Protein AF-A0A7V6BZU9-F1 (afdb_monomer)

Sequence (107 aa):
IVFNPSATVAGLSEYLWKLEQPAHAVANGYYVGAINRVGHEQPWDIGEFYGQSYFVDPRGQFVAMGSRDKDELIVADLNMDTIKEVRDLWQFYRDRRPDMYDELIEF

Solvent-accessible surface area (backbone atoms only — not comparable to full-atom values): 6173 Å² total; per-residue (Å²): 117,48,77,45,83,50,83,57,38,60,63,74,56,56,59,46,55,74,45,54,53,30,51,54,9,42,76,64,29,26,37,28,39,41,38,35,42,52,38,71,52,84,92,72,60,86,46,45,18,44,21,52,24,32,35,25,34,29,85,38,45,77,76,41,71,45,46,45,69,49,93,71,89,81,79,77,90,78,68,70,64,53,32,54,56,44,39,70,73,52,49,55,82,76,71,54,59,72,90,76,44,59,77,79,74,64,130

pLDDT: mean 96.23, std 3.65, range [69.56, 98.75]

Secondary structure (DSSP, 8-state):
-EEEEE--BSSHHHHHHHHHHHHHHHHHTS-EEEEE-EE--TTT----EE---EEE-TTS-EEEE--SSS---------THHHHHHHHHS-HHHH--GGG-GGGT--

Foldseek 3Di:
DAEAEDEDADDPVVVVVLPVQLVVLQLQLAKYFYFYDAQADPDVRPHGTQTFTFIAGSNSDTQWTDGGHDDDDDDGDHDPVSSVVSCVVPVSVVVDDVVVCPVVPDD

Structure (mmCIF, N/CA/C/O backbone):
data_AF-A0A7V6BZU9-F1
#
_entry.id   AF-A0A7V6BZU9-F1
#
loop_
_atom_site.group_PDB
_atom_site.id
_atom_site.type_symbol
_atom_site.label_atom_id
_atom_site.label_alt_id
_atom_site.label_comp_id
_atom_site.label_asym_id
_atom_site.label_entity_id
_atom_site.label_seq_id
_atom_site.pdbx_PDB_ins_code
_atom_site.Cartn_x
_atom_site.Cartn_y
_atom_site.Cartn_z
_atom_site.occupancy
_atom_site.B_iso_or_equiv
_atom_site.auth_seq_id
_atom_site.auth_comp_id
_atom_site.auth_asym_id
_atom_site.auth_atom_id
_atom_site.pdbx_PDB_model_num
ATOM 1 N N . ILE A 1 1 ? 0.023 -10.008 -4.959 1.00 96.44 1 ILE A N 1
ATOM 2 C CA . ILE A 1 1 ? -0.563 -9.095 -3.951 1.00 96.44 1 ILE A CA 1
ATOM 3 C C . ILE A 1 1 ? 0.303 -9.205 -2.707 1.00 96.44 1 ILE A C 1
ATOM 5 O O . ILE A 1 1 ? 0.701 -10.323 -2.392 1.00 96.44 1 ILE A O 1
ATOM 9 N N . VAL A 1 2 ? 0.626 -8.093 -2.053 1.00 98.38 2 VAL A N 1
ATOM 10 C CA . VAL A 1 2 ? 1.349 -8.069 -0.774 1.00 98.38 2 VAL A CA 1
ATOM 11 C C . VAL A 1 2 ? 0.431 -7.489 0.294 1.00 98.38 2 VAL A C 1
ATOM 13 O O . VAL A 1 2 ? -0.186 -6.454 0.068 1.00 98.38 2 VAL A O 1
ATOM 16 N N . PHE A 1 3 ? 0.325 -8.154 1.440 1.00 98.38 3 PHE A N 1
ATOM 17 C CA . PHE A 1 3 ? -0.449 -7.661 2.577 1.00 98.38 3 PHE A CA 1
ATOM 18 C C . PHE A 1 3 ? 0.487 -7.075 3.633 1.00 98.38 3 PHE A C 1
ATOM 20 O O . PHE A 1 3 ? 1.507 -7.682 3.955 1.00 98.38 3 PHE A O 1
ATOM 27 N N . ASN A 1 4 ? 0.127 -5.913 4.172 1.00 98.31 4 ASN A N 1
ATOM 28 C CA . ASN A 1 4 ? 0.865 -5.210 5.215 1.00 98.31 4 ASN A CA 1
ATOM 29 C C . ASN A 1 4 ? -0.050 -4.990 6.436 1.00 98.31 4 ASN A C 1
ATOM 31 O O . ASN A 1 4 ? -0.741 -3.973 6.504 1.00 98.31 4 ASN A O 1
ATOM 35 N N . PRO A 1 5 ? -0.126 -5.958 7.368 1.00 98.00 5 PRO A N 1
ATOM 36 C CA . PRO A 1 5 ? -0.822 -5.773 8.635 1.00 98.00 5 PRO A CA 1
ATOM 37 C C . PRO A 1 5 ? 0.028 -4.946 9.604 1.00 98.00 5 PRO A C 1
ATOM 39 O O . PRO A 1 5 ? 1.173 -5.292 9.887 1.00 98.00 5 PRO A O 1
ATOM 42 N N . SER A 1 6 ? -0.560 -3.876 10.128 1.00 97.12 6 SER A N 1
ATOM 43 C CA . SER A 1 6 ? 0.110 -2.856 10.929 1.00 97.12 6 SER A CA 1
ATOM 44 C C . SER A 1 6 ? -0.739 -2.410 12.124 1.00 97.12 6 SER A C 1
ATOM 46 O O . SER A 1 6 ? -1.959 -2.580 12.162 1.00 97.12 6 SER A O 1
ATOM 48 N N . ALA A 1 7 ? -0.069 -1.835 13.120 1.00 95.69 7 ALA A N 1
ATOM 49 C CA . ALA A 1 7 ? -0.686 -1.187 14.271 1.00 95.69 7 ALA A CA 1
ATOM 50 C C . ALA A 1 7 ? 0.105 0.087 14.584 1.00 95.69 7 ALA A C 1
ATOM 52 O O . ALA A 1 7 ? 1.071 0.071 15.344 1.00 95.69 7 ALA A O 1
ATOM 53 N N . THR A 1 8 ? -0.282 1.188 13.948 1.00 95.62 8 THR A N 1
ATOM 54 C CA . THR A 1 8 ? 0.397 2.485 14.071 1.00 95.62 8 THR A CA 1
ATOM 55 C C . THR A 1 8 ? -0.595 3.579 14.437 1.00 95.62 8 THR A C 1
ATOM 57 O O . THR A 1 8 ? -1.734 3.574 13.961 1.00 95.62 8 THR A O 1
ATOM 60 N N . VAL A 1 9 ? -0.151 4.511 15.275 1.00 95.88 9 VAL A N 1
ATOM 61 C CA . VAL A 1 9 ? -0.967 5.604 15.813 1.00 95.88 9 VAL A CA 1
ATOM 62 C C . VAL A 1 9 ? -0.777 6.904 15.032 1.00 95.88 9 VAL A C 1
ATOM 64 O O . VAL A 1 9 ? 0.190 7.065 14.284 1.00 95.88 9 VAL A O 1
ATOM 67 N N . ALA A 1 10 ? -1.729 7.823 15.185 1.00 92.50 10 ALA A N 1
ATOM 68 C CA . ALA A 1 10 ? -1.771 9.101 14.487 1.00 92.50 10 ALA A CA 1
ATOM 69 C C . ALA A 1 10 ? -0.529 9.975 14.750 1.00 92.50 10 ALA A C 1
ATOM 71 O O . ALA A 1 10 ? 0.165 9.843 15.758 1.00 92.50 10 ALA A O 1
ATOM 72 N N . GLY A 1 11 ? -0.249 10.894 13.825 1.00 92.81 11 GLY A N 1
ATOM 73 C CA . GLY A 1 11 ? 0.946 11.742 13.826 1.00 92.81 11 GLY A CA 1
ATOM 74 C C . GLY A 1 11 ? 1.658 11.677 12.476 1.00 92.81 11 GLY A C 1
ATOM 75 O O . GLY A 1 11 ? 1.008 11.573 11.437 1.00 92.81 11 GLY A O 1
ATOM 76 N N . LEU A 1 12 ? 2.996 11.692 12.474 1.00 90.94 12 LEU A N 1
ATOM 77 C CA . LEU A 1 12 ? 3.788 11.557 11.239 1.00 90.94 12 LEU A CA 1
ATOM 78 C C . LEU A 1 12 ? 3.479 10.247 10.493 1.00 90.94 12 LEU A C 1
ATOM 80 O O . LEU A 1 12 ? 3.453 10.226 9.262 1.00 90.94 12 LEU A O 1
ATOM 84 N N . SER A 1 13 ? 3.200 9.173 11.236 1.00 93.88 13 SER A N 1
ATOM 85 C CA . SER A 1 13 ? 2.914 7.860 10.657 1.00 93.88 13 SER A CA 1
ATOM 86 C C . SER A 1 13 ? 1.678 7.861 9.759 1.00 93.88 13 SER A C 1
ATOM 88 O O . SER A 1 13 ? 1.685 7.152 8.762 1.00 93.88 13 SER A O 1
ATOM 90 N N . GLU A 1 14 ? 0.643 8.652 10.060 1.00 95.38 14 GLU A N 1
ATOM 91 C CA . GLU A 1 14 ? -0.594 8.679 9.261 1.00 95.38 14 GLU A CA 1
ATOM 92 C C . GLU A 1 14 ? -0.358 9.280 7.862 1.00 95.38 14 GLU A C 1
ATOM 94 O O . GLU A 1 14 ? -0.952 8.846 6.874 1.00 95.38 14 GLU A O 1
ATOM 99 N N . TYR A 1 15 ? 0.559 10.247 7.747 1.00 95.94 15 TYR A N 1
ATOM 100 C CA . TYR A 1 15 ? 0.997 10.760 6.448 1.00 95.94 15 TYR A CA 1
ATOM 101 C C . TYR A 1 15 ? 1.821 9.715 5.685 1.00 95.94 15 TYR A C 1
ATOM 103 O O . TYR A 1 15 ? 1.518 9.421 4.527 1.00 95.94 15 TYR A O 1
ATOM 111 N N . LEU A 1 16 ? 2.836 9.135 6.340 1.00 97.44 16 LEU A N 1
ATOM 112 C CA . LEU A 1 16 ? 3.722 8.140 5.725 1.00 97.44 16 LEU A CA 1
ATOM 113 C C . LEU A 1 16 ? 2.954 6.904 5.256 1.00 97.44 16 LEU A C 1
ATOM 115 O O . LEU A 1 16 ? 3.253 6.366 4.192 1.00 97.44 16 LEU A O 1
ATOM 119 N N . TRP A 1 17 ? 1.896 6.528 5.975 1.00 97.56 17 TRP A N 1
ATOM 120 C CA . TRP A 1 17 ? 1.002 5.440 5.603 1.00 97.56 17 TRP A CA 1
ATOM 121 C C . TRP A 1 17 ? 0.487 5.572 4.179 1.00 97.56 17 TRP A C 1
ATOM 123 O O . TRP A 1 17 ? 0.502 4.601 3.438 1.00 97.56 17 TRP A O 1
ATOM 133 N N . LYS A 1 18 ? 0.084 6.772 3.751 1.00 96.69 18 LYS A N 1
ATOM 134 C CA . LYS A 1 18 ? -0.444 7.021 2.399 1.00 96.69 18 LYS A CA 1
ATOM 135 C C . LYS A 1 18 ? 0.647 7.238 1.349 1.00 96.69 18 LYS A C 1
ATOM 137 O O . LYS A 1 18 ? 0.319 7.463 0.189 1.00 96.69 18 LYS A O 1
ATOM 142 N N . LEU A 1 19 ? 1.918 7.187 1.739 1.00 97.94 19 LEU A N 1
ATOM 143 C CA . LEU A 1 19 ? 3.066 7.401 0.862 1.00 97.94 19 LEU A CA 1
ATOM 144 C C . LEU A 1 19 ? 3.826 6.099 0.609 1.00 97.94 19 LEU A C 1
ATOM 146 O O . LEU A 1 19 ? 4.054 5.735 -0.544 1.00 97.94 19 LEU A O 1
ATOM 150 N N . GLU A 1 20 ? 4.188 5.381 1.671 1.00 98.00 20 GLU A N 1
ATOM 151 C CA . GLU A 1 20 ? 5.073 4.217 1.590 1.00 98.00 20 GLU A CA 1
ATOM 152 C C . GLU A 1 20 ? 4.417 3.058 0.839 1.00 98.00 20 GLU A C 1
ATOM 154 O O . GLU A 1 20 ? 5.010 2.510 -0.089 1.00 98.00 20 GLU A O 1
ATOM 159 N N . GLN A 1 21 ? 3.171 2.707 1.166 1.00 97.94 21 GLN A N 1
ATOM 160 C CA . GLN A 1 21 ? 2.520 1.547 0.547 1.00 97.94 21 GLN A CA 1
ATOM 161 C C . GLN A 1 21 ? 2.240 1.760 -0.950 1.00 97.94 21 GLN A C 1
ATOM 163 O O . GLN A 1 21 ? 2.552 0.857 -1.733 1.00 97.94 21 GLN A O 1
ATOM 168 N N . PRO A 1 22 ? 1.740 2.932 -1.404 1.00 98.50 22 PRO A N 1
ATOM 169 C CA . PRO A 1 22 ? 1.651 3.207 -2.836 1.00 98.50 22 PRO A CA 1
ATOM 170 C C . PRO A 1 22 ? 3.006 3.225 -3.537 1.00 98.50 22 PRO A C 1
ATOM 172 O O . PRO A 1 22 ? 3.126 2.676 -4.631 1.00 98.50 22 PRO A O 1
ATOM 175 N N . ALA A 1 23 ? 4.043 3.785 -2.907 1.00 98.44 23 ALA A N 1
ATOM 176 C CA . ALA A 1 23 ? 5.390 3.756 -3.469 1.00 98.44 23 ALA A CA 1
ATOM 177 C C . ALA A 1 23 ? 5.895 2.312 -3.641 1.00 98.44 23 ALA A C 1
ATOM 179 O O . ALA A 1 23 ? 6.432 1.970 -4.696 1.00 98.44 23 ALA A O 1
ATOM 180 N N . HIS A 1 24 ? 5.660 1.436 -2.659 1.00 98.12 24 HIS A N 1
ATOM 181 C CA . HIS A 1 24 ? 5.984 0.013 -2.757 1.00 98.12 24 HIS A CA 1
ATOM 182 C C . HIS A 1 24 ? 5.195 -0.698 -3.862 1.00 98.12 24 HIS A C 1
ATOM 184 O O . HIS A 1 24 ? 5.782 -1.508 -4.589 1.00 98.12 24 HIS A O 1
ATOM 190 N N . ALA A 1 25 ? 3.906 -0.383 -4.020 1.00 98.50 25 ALA A N 1
ATOM 191 C CA . ALA A 1 25 ? 3.062 -0.923 -5.084 1.00 98.50 25 ALA A CA 1
ATOM 192 C C . ALA A 1 25 ? 3.610 -0.571 -6.476 1.00 98.50 25 ALA A C 1
ATOM 194 O O . ALA A 1 25 ? 3.788 -1.463 -7.309 1.00 98.50 25 ALA A O 1
ATOM 195 N N . VAL A 1 26 ? 3.976 0.700 -6.688 1.00 98.38 26 VAL A N 1
ATOM 196 C CA . VAL A 1 26 ? 4.561 1.200 -7.943 1.00 98.38 26 VAL A CA 1
ATOM 197 C C . VAL A 1 26 ? 5.941 0.594 -8.201 1.00 98.38 26 VAL A C 1
ATOM 199 O O . VAL A 1 26 ? 6.188 0.051 -9.277 1.00 98.38 26 VAL A O 1
ATOM 202 N N . ALA A 1 27 ? 6.841 0.618 -7.213 1.00 98.00 27 ALA A N 1
ATOM 203 C CA . ALA A 1 27 ? 8.223 0.147 -7.366 1.00 98.00 27 ALA A CA 1
ATOM 204 C C . ALA A 1 27 ? 8.332 -1.354 -7.706 1.00 98.00 27 ALA A C 1
ATOM 206 O O . ALA A 1 27 ? 9.352 -1.820 -8.225 1.00 98.00 27 ALA A O 1
ATOM 207 N N . ASN A 1 28 ? 7.288 -2.127 -7.404 1.00 98.00 28 ASN A N 1
ATOM 208 C CA . ASN A 1 28 ? 7.250 -3.573 -7.611 1.00 98.00 28 ASN A CA 1
ATOM 209 C C . ASN A 1 28 ? 6.111 -4.031 -8.539 1.00 98.00 28 ASN A C 1
ATOM 211 O O . ASN A 1 28 ? 5.917 -5.239 -8.732 1.00 98.00 28 ASN A O 1
ATOM 215 N N . GLY A 1 29 ? 5.350 -3.094 -9.112 1.00 98.00 29 GLY A N 1
ATOM 216 C CA . GLY A 1 29 ? 4.216 -3.370 -9.990 1.00 98.00 29 GLY A CA 1
ATOM 217 C C . GLY A 1 29 ? 3.299 -4.462 -9.438 1.00 98.00 29 GLY A C 1
ATOM 218 O O . GLY A 1 29 ? 3.073 -5.463 -10.116 1.00 98.00 29 GLY A O 1
ATOM 219 N N . TYR A 1 30 ? 2.850 -4.341 -8.188 1.00 98.38 30 TYR A N 1
ATOM 220 C CA . TYR A 1 30 ? 1.908 -5.274 -7.559 1.00 98.38 30 TYR A CA 1
ATOM 221 C C . TYR A 1 30 ? 0.816 -4.525 -6.794 1.00 98.38 30 TYR A C 1
ATOM 223 O O . TYR A 1 30 ? 0.954 -3.346 -6.499 1.00 98.38 30 TYR A O 1
ATOM 231 N N . TYR A 1 31 ? -0.253 -5.228 -6.423 1.00 98.75 31 TYR A N 1
ATOM 232 C CA . TYR A 1 31 ? -1.219 -4.712 -5.451 1.00 98.75 31 TYR A CA 1
ATOM 233 C C . TYR A 1 31 ? -0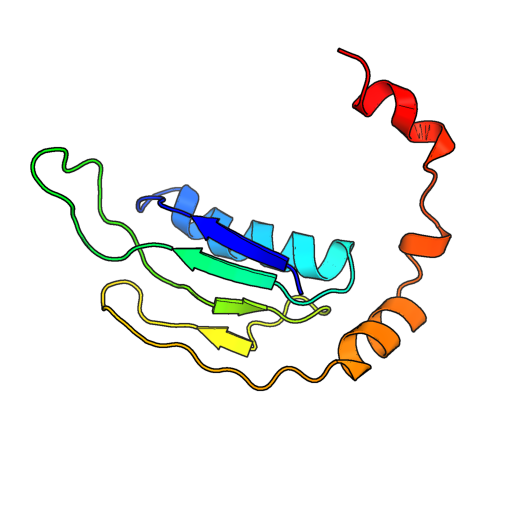.673 -4.787 -4.022 1.00 98.75 31 TYR A C 1
ATOM 235 O O . TYR A 1 31 ? -0.062 -5.803 -3.662 1.00 98.75 31 TYR A O 1
ATOM 243 N N . VAL A 1 32 ? -0.990 -3.779 -3.207 1.00 98.75 32 VAL A N 1
ATOM 244 C CA . VAL A 1 32 ? -0.781 -3.778 -1.751 1.00 98.75 32 VAL A CA 1
ATOM 245 C C . VAL A 1 32 ? -2.122 -3.724 -1.031 1.00 98.75 32 VAL A C 1
ATOM 247 O O . VAL A 1 32 ? -2.960 -2.896 -1.367 1.00 98.75 32 VAL A O 1
ATOM 250 N N . GLY A 1 33 ? -2.320 -4.593 -0.042 1.00 98.50 33 GLY A N 1
ATOM 251 C CA . GLY A 1 33 ? -3.394 -4.494 0.945 1.00 98.50 33 GLY A CA 1
ATOM 252 C C . GLY 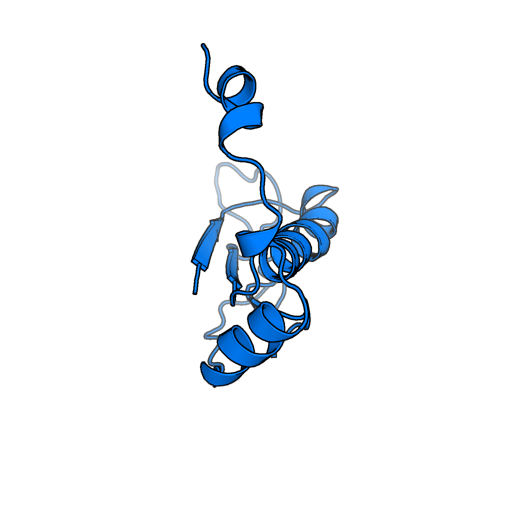A 1 33 ? -2.816 -4.042 2.280 1.00 98.50 33 GLY A C 1
ATOM 253 O O . GLY A 1 33 ? -2.223 -4.853 2.991 1.00 98.50 33 GLY A O 1
ATOM 254 N N . ALA A 1 34 ? -2.950 -2.761 2.603 1.00 98.50 34 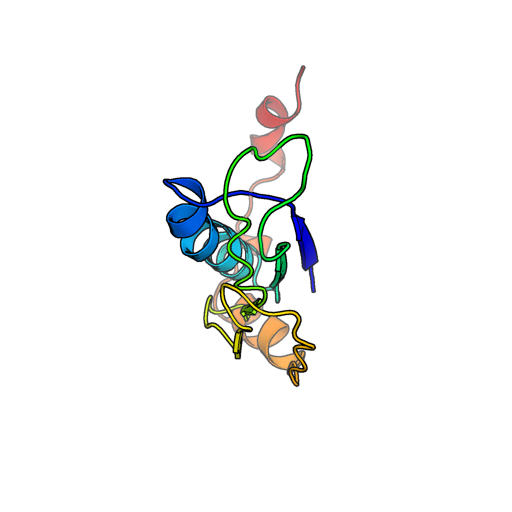ALA A N 1
ATOM 255 C CA . ALA A 1 34 ? -2.452 -2.183 3.843 1.00 98.50 34 ALA A CA 1
ATOM 256 C C . ALA A 1 34 ? -3.566 -2.206 4.892 1.00 98.50 34 ALA A C 1
ATOM 258 O O . ALA A 1 34 ? -4.685 -1.774 4.618 1.00 98.50 34 ALA A O 1
ATOM 259 N N . ILE A 1 35 ? -3.281 -2.742 6.076 1.00 98.50 35 ILE A N 1
ATOM 260 C CA . ILE A 1 35 ? -4.270 -2.941 7.135 1.00 98.50 35 ILE A CA 1
ATOM 261 C C . ILE A 1 35 ? -3.741 -2.276 8.393 1.00 98.50 35 ILE A C 1
ATOM 263 O O . ILE A 1 35 ? -2.650 -2.609 8.844 1.00 98.50 35 ILE A O 1
ATOM 267 N N . ASN A 1 36 ? -4.513 -1.367 8.972 1.00 98.12 36 ASN A N 1
ATOM 268 C CA . ASN A 1 36 ? -4.183 -0.753 10.248 1.00 98.12 36 ASN A CA 1
ATOM 269 C C . ASN A 1 36 ? -5.406 -0.737 11.168 1.00 98.12 36 ASN A C 1
ATOM 271 O O . ASN A 1 36 ? -6.556 -0.674 10.725 1.00 98.12 36 ASN A O 1
ATOM 275 N N . ARG A 1 37 ? -5.124 -0.852 12.463 1.00 97.19 37 ARG A N 1
ATOM 276 C CA . ARG A 1 37 ? -6.110 -0.862 13.547 1.00 97.19 37 ARG A CA 1
ATOM 277 C C . ARG A 1 37 ? -6.843 0.483 13.642 1.00 97.1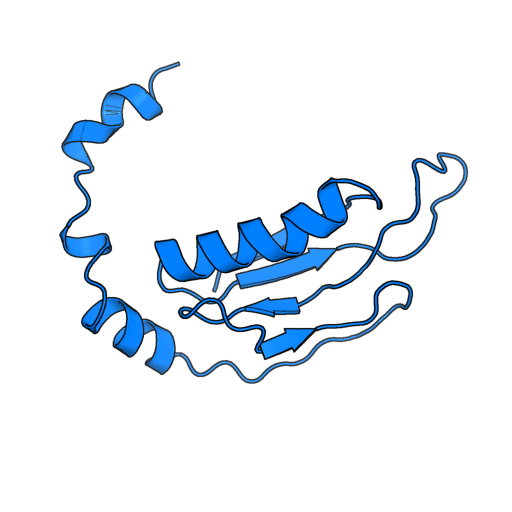9 37 ARG A C 1
ATOM 279 O O . ARG A 1 37 ? -6.322 1.493 13.183 1.00 97.19 37 ARG A O 1
ATOM 286 N N . VAL A 1 38 ? -8.017 0.502 14.274 1.00 97.19 38 VAL A N 1
ATOM 287 C CA . VAL A 1 38 ? -8.777 1.721 14.605 1.00 97.19 38 VAL A CA 1
ATOM 288 C C . VAL A 1 38 ? -8.884 1.941 16.116 1.00 97.19 38 VAL A C 1
ATOM 290 O O . VAL A 1 38 ? -8.871 0.985 16.891 1.00 97.19 38 VAL A O 1
ATOM 293 N N . GLY A 1 39 ? -9.037 3.201 16.526 1.00 95.94 39 GLY A N 1
ATOM 294 C CA . GLY A 1 39 ? -9.433 3.584 17.882 1.00 95.94 39 GLY A CA 1
ATOM 295 C C . GLY A 1 39 ? -8.292 3.618 18.901 1.00 95.94 39 GLY A C 1
ATOM 296 O O . GLY A 1 39 ? -7.126 3.760 18.549 1.00 95.94 39 GLY A O 1
ATOM 297 N N . HIS A 1 40 ? -8.635 3.518 20.184 1.00 95.31 40 HIS A N 1
ATOM 298 C CA . HIS A 1 40 ? -7.694 3.566 21.308 1.00 95.31 40 HIS A CA 1
ATOM 299 C C . HIS A 1 40 ? -7.710 2.251 22.087 1.00 95.31 40 HIS A C 1
ATOM 301 O O . HIS A 1 40 ? -8.765 1.641 22.260 1.00 95.31 40 HIS A O 1
ATOM 307 N N . GLU A 1 41 ? -6.560 1.848 22.630 1.00 92.94 41 GLU A N 1
ATOM 308 C CA . GLU A 1 41 ? -6.449 0.643 23.457 1.00 92.94 41 GLU A CA 1
ATOM 309 C C . GLU A 1 41 ? -6.025 0.966 24.886 1.00 92.94 41 GLU A C 1
ATOM 311 O O . GLU A 1 41 ? -4.917 1.430 25.146 1.00 92.94 41 GLU A O 1
ATOM 316 N N . GLN A 1 42 ? -6.906 0.660 25.836 1.00 92.62 42 GLN A N 1
ATOM 317 C CA . GLN A 1 42 ? -6.621 0.772 27.264 1.00 92.62 42 GLN A CA 1
ATOM 318 C C . GLN A 1 42 ? -5.973 -0.524 27.792 1.00 92.62 42 GLN A C 1
ATOM 320 O O . GLN A 1 42 ? -6.300 -1.608 27.303 1.00 92.62 42 GLN A O 1
ATOM 325 N N . PRO A 1 43 ? -5.075 -0.458 28.795 1.00 91.50 43 PRO A N 1
ATOM 326 C CA . PRO A 1 43 ? -4.663 0.736 29.547 1.00 91.50 43 PRO A CA 1
ATOM 327 C C . PRO A 1 43 ? -3.487 1.512 28.925 1.00 91.50 43 PRO A C 1
ATOM 329 O O . PRO A 1 43 ? -3.033 2.487 29.513 1.00 91.50 43 PRO A O 1
ATOM 332 N N . TRP A 1 44 ? -2.935 1.051 27.800 1.00 81.06 44 TRP A N 1
ATOM 333 C CA . TRP A 1 44 ? -1.655 1.542 27.281 1.00 81.06 44 TRP A CA 1
ATOM 334 C C . TRP A 1 44 ? -1.755 2.881 26.533 1.00 81.06 44 TRP A C 1
ATOM 336 O O . TRP A 1 44 ? -0.744 3.568 26.454 1.00 81.06 44 TRP A O 1
ATOM 346 N N . ASP A 1 45 ? -2.941 3.240 26.022 1.00 87.25 45 ASP A N 1
ATOM 347 C CA . ASP A 1 45 ? -3.336 4.516 25.391 1.00 87.25 45 ASP A CA 1
ATOM 348 C C . ASP A 1 45 ? -2.202 5.273 24.682 1.00 87.25 45 ASP A C 1
ATOM 350 O O . ASP A 1 45 ? -1.943 6.455 24.906 1.00 87.25 45 ASP A O 1
ATOM 354 N N . ILE A 1 46 ? -1.489 4.552 23.818 1.00 92.31 46 ILE A N 1
ATOM 355 C CA . ILE A 1 46 ? -0.288 5.035 23.125 1.00 92.31 46 ILE A CA 1
ATOM 356 C C . ILE A 1 46 ? -0.603 6.005 21.973 1.00 92.31 46 ILE A C 1
ATOM 358 O O . ILE A 1 46 ? 0.298 6.402 21.236 1.00 92.31 46 ILE A O 1
ATOM 362 N N . GLY A 1 47 ? -1.874 6.373 21.806 1.00 93.75 47 GLY A N 1
ATOM 363 C CA . GLY A 1 47 ? -2.393 7.187 20.715 1.00 93.75 47 GLY A CA 1
ATOM 364 C C . GLY A 1 47 ? -3.535 6.504 19.964 1.00 93.75 47 GLY A C 1
ATOM 365 O O . GLY A 1 47 ? -3.812 5.318 20.141 1.00 93.75 47 GLY A O 1
ATOM 366 N N . GLU A 1 48 ? -4.193 7.278 19.105 1.00 96.12 48 GLU A N 1
ATOM 367 C CA . GLU A 1 48 ? -5.290 6.801 18.266 1.00 96.12 48 GLU A CA 1
ATOM 368 C C . GLU A 1 48 ? -4.743 6.019 17.065 1.00 96.12 48 GLU A C 1
ATOM 370 O O . GLU A 1 48 ? -4.025 6.576 16.229 1.00 96.12 48 GLU A O 1
ATOM 375 N N . PHE A 1 49 ? -5.095 4.744 16.940 1.00 97.56 49 PHE A N 1
ATOM 376 C CA . PHE A 1 49 ? -4.914 3.997 15.704 1.00 97.56 49 PHE A CA 1
ATOM 377 C C . PHE A 1 49 ? -5.878 4.538 14.642 1.00 97.56 49 PHE A C 1
ATOM 379 O O . PHE A 1 49 ? -7.088 4.609 14.853 1.00 97.56 49 PHE A O 1
ATOM 386 N N . TYR A 1 50 ? -5.332 4.940 13.498 1.00 97.69 50 TYR A N 1
ATOM 387 C CA . TYR A 1 50 ? -6.044 5.754 12.510 1.00 97.69 50 TYR A CA 1
ATOM 388 C C . TYR A 1 50 ? -6.690 4.950 11.377 1.00 97.69 50 TYR A C 1
ATOM 390 O O . TYR A 1 50 ? -7.037 5.535 10.352 1.00 97.69 50 TYR A O 1
ATOM 398 N N . GLY A 1 51 ? -6.835 3.630 11.508 1.00 97.75 51 GLY A N 1
ATOM 399 C CA . GLY A 1 51 ? -7.514 2.801 10.517 1.00 97.75 51 GLY A CA 1
ATOM 400 C C . GLY A 1 51 ? -6.946 3.031 9.131 1.00 97.75 51 GLY A C 1
ATOM 401 O O . GLY A 1 51 ? -5.758 2.828 8.902 1.00 97.75 51 GLY A O 1
ATOM 402 N N . GLN A 1 52 ? -7.794 3.500 8.210 1.00 97.31 52 GLN A N 1
ATOM 403 C CA . GLN A 1 52 ? -7.400 3.778 6.827 1.00 97.31 52 GLN A CA 1
ATOM 404 C C . GLN A 1 52 ? -6.714 2.556 6.214 1.00 97.31 52 GLN A C 1
ATOM 406 O O . GLN A 1 52 ? -5.702 2.662 5.522 1.00 97.31 52 GLN A O 1
ATOM 411 N N . SER A 1 53 ? -7.263 1.375 6.495 1.00 98.44 53 SER A N 1
ATOM 412 C CA . SER A 1 53 ? -6.925 0.180 5.736 1.00 98.44 53 SER A CA 1
ATOM 413 C C . SER A 1 53 ? -7.340 0.411 4.279 1.00 98.44 5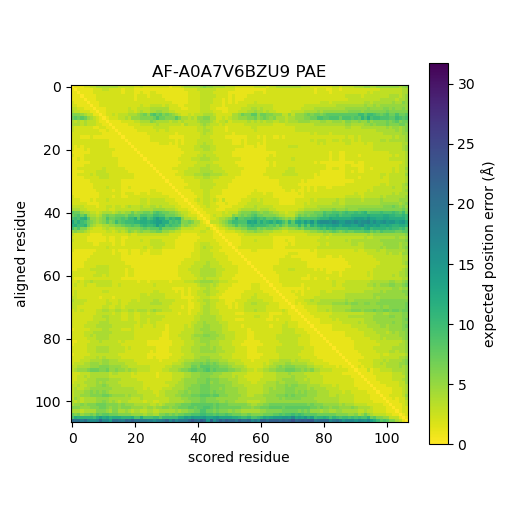3 SER A C 1
ATOM 415 O O . SER A 1 53 ? -8.329 1.103 4.023 1.00 98.44 53 SER A O 1
ATOM 417 N N . TYR A 1 54 ? -6.591 -0.108 3.311 1.00 98.50 54 TYR A N 1
ATOM 418 C CA . TYR A 1 54 ? -6.893 0.089 1.893 1.00 98.50 54 TYR A CA 1
ATOM 419 C C . TYR A 1 54 ? -6.236 -0.956 0.992 1.00 98.50 54 TYR A C 1
ATOM 421 O O . TYR A 1 54 ? -5.273 -1.626 1.368 1.00 98.50 54 TYR A O 1
ATOM 429 N N . PHE A 1 55 ? -6.715 -1.015 -0.249 1.00 98.69 55 PHE A N 1
ATOM 430 C CA . PHE A 1 55 ? -5.992 -1.620 -1.362 1.00 98.69 55 PHE A CA 1
ATOM 431 C C . PHE A 1 55 ? -5.420 -0.541 -2.279 1.00 98.69 55 PHE A C 1
ATOM 433 O O . PHE A 1 55 ? -6.114 0.416 -2.622 1.00 98.69 55 PHE A O 1
ATOM 440 N N . VAL A 1 56 ? -4.175 -0.722 -2.707 1.00 98.62 56 VAL A N 1
ATOM 441 C CA . VAL A 1 56 ? -3.515 0.089 -3.735 1.00 98.62 56 VAL A CA 1
ATOM 442 C C . VAL A 1 56 ? -3.125 -0.799 -4.906 1.00 98.62 56 VAL A C 1
ATOM 444 O O . VAL A 1 56 ? -2.683 -1.934 -4.712 1.00 98.62 56 VAL A O 1
ATOM 447 N N . ASP A 1 57 ? -3.318 -0.295 -6.119 1.00 98.62 57 ASP A N 1
ATOM 448 C CA . ASP A 1 57 ? -2.993 -0.993 -7.356 1.00 98.62 57 ASP A CA 1
ATOM 449 C C . ASP A 1 57 ? -1.512 -0.850 -7.770 1.00 98.62 57 ASP A C 1
ATOM 451 O O . ASP A 1 57 ? -0.775 -0.036 -7.207 1.00 98.62 57 ASP A O 1
ATOM 455 N N . PRO A 1 58 ? -1.047 -1.612 -8.780 1.00 98.62 58 PRO A N 1
ATOM 456 C CA . PRO A 1 58 ? 0.318 -1.506 -9.299 1.00 98.62 58 PRO A CA 1
ATOM 457 C C . PRO A 1 58 ? 0.718 -0.117 -9.829 1.00 98.62 58 PRO A C 1
ATOM 459 O O . PRO A 1 58 ? 1.901 0.121 -10.059 1.00 98.62 58 PRO A O 1
ATOM 462 N N . ARG A 1 59 ? -0.240 0.791 -10.061 1.00 97.69 59 ARG A N 1
ATOM 463 C CA . ARG A 1 59 ? -0.015 2.176 -10.506 1.00 97.69 59 ARG A CA 1
ATOM 464 C C . ARG A 1 59 ? 0.012 3.162 -9.333 1.00 97.69 59 ARG A C 1
ATOM 466 O O . ARG A 1 59 ? 0.176 4.358 -9.558 1.00 97.69 59 ARG A O 1
ATOM 473 N N . GLY A 1 60 ? -0.123 2.680 -8.097 1.00 97.75 60 GLY A N 1
ATOM 474 C CA . GLY A 1 60 ? -0.149 3.506 -6.893 1.00 97.75 60 GLY A CA 1
ATOM 475 C C . GLY A 1 60 ? -1.512 4.141 -6.613 1.00 97.75 60 GLY A C 1
ATOM 476 O O . GLY A 1 60 ? -1.605 5.030 -5.770 1.00 97.75 60 GLY A O 1
ATOM 477 N N . GLN A 1 61 ? -2.572 3.719 -7.305 1.00 97.94 61 GLN A N 1
ATOM 478 C CA . GLN A 1 61 ? -3.916 4.252 -7.110 1.00 97.94 61 GLN A CA 1
ATOM 479 C C . GLN A 1 61 ? -4.628 3.510 -5.977 1.00 97.94 61 GLN A C 1
ATOM 481 O O . GLN A 1 61 ? -4.625 2.281 -5.922 1.00 97.94 61 GLN A O 1
ATOM 486 N N . PHE A 1 62 ? -5.277 4.256 -5.083 1.00 98.12 62 PHE A N 1
ATOM 487 C CA . PHE A 1 62 ? -6.139 3.682 -4.052 1.00 98.12 62 PHE A CA 1
ATOM 488 C C . PHE A 1 62 ? -7.414 3.124 -4.694 1.00 98.12 62 PHE A C 1
ATOM 490 O O . PHE A 1 62 ? -8.162 3.860 -5.334 1.00 98.12 62 PHE A O 1
ATOM 497 N N . VAL A 1 63 ? -7.656 1.827 -4.513 1.00 97.69 63 VAL A N 1
ATOM 498 C CA . VAL A 1 63 ? -8.790 1.097 -5.104 1.00 97.69 63 VAL A CA 1
ATOM 499 C C . VAL A 1 63 ? -9.995 1.103 -4.168 1.00 97.69 63 VAL A C 1
ATOM 501 O O . VAL A 1 63 ? -11.127 1.297 -4.597 1.00 97.69 63 VAL A O 1
ATOM 504 N N . ALA A 1 64 ? -9.746 0.903 -2.877 1.00 97.44 64 ALA A N 1
ATOM 505 C CA . ALA A 1 64 ? -10.743 0.960 -1.818 1.00 97.44 64 ALA A CA 1
ATOM 506 C C . ALA A 1 64 ? -10.048 1.366 -0.520 1.00 97.44 64 ALA A C 1
ATOM 508 O O . ALA A 1 64 ? -8.907 0.962 -0.300 1.00 97.44 64 ALA A O 1
ATOM 509 N N . MET A 1 65 ? -10.719 2.140 0.329 1.00 98.06 65 MET A N 1
ATOM 510 C CA . MET A 1 65 ? -10.185 2.611 1.606 1.00 98.06 65 MET A CA 1
ATOM 511 C C . MET A 1 65 ? -11.298 2.637 2.643 1.00 98.06 65 MET A C 1
ATOM 513 O O . MET A 1 65 ? -12.387 3.129 2.357 1.00 98.06 65 MET A O 1
ATOM 517 N N . GLY A 1 66 ? -11.010 2.101 3.822 1.00 97.81 66 GLY A N 1
ATOM 518 C CA . GLY A 1 66 ? -11.924 2.116 4.954 1.00 97.81 66 GLY A CA 1
ATOM 519 C C . GLY A 1 66 ? -11.789 3.378 5.794 1.00 97.81 66 GLY A C 1
ATOM 520 O O . GLY A 1 66 ? -10.934 4.241 5.571 1.00 97.81 66 GLY A O 1
ATOM 521 N N . SER A 1 67 ? -12.644 3.450 6.799 1.00 97.56 67 SER A N 1
ATOM 522 C CA . SER A 1 67 ? -12.738 4.544 7.752 1.00 97.56 67 SER A CA 1
ATOM 523 C C . SER A 1 67 ? -11.449 4.737 8.555 1.00 97.56 67 SER A C 1
ATOM 525 O O . SER A 1 67 ? -10.644 3.822 8.746 1.00 97.56 67 SER A O 1
ATOM 527 N N . ARG A 1 68 ? -11.267 5.960 9.060 1.00 96.81 68 ARG A N 1
ATOM 528 C CA . ARG A 1 68 ? -10.158 6.297 9.961 1.00 96.81 68 ARG A CA 1
ATOM 529 C C . ARG A 1 68 ? -10.370 5.746 11.376 1.00 96.81 68 ARG A C 1
ATOM 531 O O . ARG A 1 68 ? -9.418 5.440 12.075 1.00 96.81 68 ARG A O 1
ATOM 538 N N . ASP A 1 69 ? -11.620 5.631 11.801 1.00 96.38 69 ASP A N 1
ATOM 539 C CA . ASP A 1 69 ? -11.998 5.522 13.212 1.00 96.38 69 ASP A CA 1
ATOM 540 C C . ASP A 1 69 ? -13.038 4.426 13.494 1.00 96.38 69 ASP A C 1
ATOM 542 O O . ASP A 1 69 ? -13.537 4.323 14.614 1.00 96.38 69 ASP A O 1
ATOM 546 N N . LYS A 1 70 ? -13.389 3.605 12.497 1.00 97.75 70 LYS A N 1
ATOM 547 C CA . LYS A 1 70 ? -14.451 2.593 12.608 1.00 97.75 70 LYS A CA 1
ATOM 548 C C . LYS A 1 70 ? -13.989 1.232 12.129 1.00 97.75 70 LYS A C 1
ATOM 550 O O . LYS A 1 70 ? -13.315 1.132 11.106 1.00 97.75 70 LYS A O 1
ATOM 555 N N . ASP A 1 71 ? -14.441 0.200 12.833 1.00 97.62 71 ASP A N 1
ATOM 556 C CA . ASP A 1 71 ? -14.353 -1.173 12.355 1.00 97.62 71 ASP A CA 1
ATOM 557 C C . ASP A 1 71 ? -15.087 -1.284 11.018 1.00 97.62 71 ASP A C 1
ATOM 559 O O . ASP A 1 71 ? -16.254 -0.902 10.895 1.00 97.62 71 ASP A O 1
ATOM 563 N N . GLU A 1 72 ? -14.398 -1.799 10.005 1.00 97.12 72 GLU A N 1
ATOM 564 C CA . GLU A 1 72 ? -14.932 -1.859 8.653 1.00 97.12 72 GLU A CA 1
ATOM 565 C C . GLU A 1 72 ? -14.349 -3.042 7.879 1.00 97.12 72 GLU A C 1
ATOM 567 O O . GLU A 1 72 ? -13.161 -3.355 7.977 1.00 97.12 72 GLU A O 1
ATOM 572 N N . LEU A 1 73 ? -15.197 -3.695 7.082 1.00 97.44 73 LEU A N 1
ATOM 573 C CA . LEU A 1 73 ? -14.778 -4.700 6.113 1.00 97.44 73 LEU A CA 1
ATOM 574 C C . LEU A 1 73 ? -14.602 -4.035 4.750 1.00 97.44 73 LEU A C 1
ATOM 576 O O . LEU A 1 73 ? -15.575 -3.611 4.131 1.00 97.44 73 LEU A O 1
ATOM 580 N N . ILE A 1 74 ? -13.368 -4.011 4.258 1.00 97.31 74 ILE A N 1
ATOM 581 C CA . ILE A 1 74 ? -13.056 -3.510 2.921 1.00 97.31 74 ILE A CA 1
ATOM 582 C C . ILE A 1 74 ? -13.032 -4.683 1.949 1.00 97.31 74 ILE A C 1
ATOM 584 O O . ILE A 1 74 ? -12.305 -5.656 2.150 1.00 97.31 74 ILE A O 1
ATOM 588 N N . VAL A 1 75 ? -13.790 -4.557 0.863 1.00 97.44 75 VAL A N 1
ATOM 589 C CA . VAL A 1 75 ? -13.799 -5.504 -0.254 1.00 97.44 75 VAL A CA 1
ATOM 590 C C . VAL A 1 75 ? -13.438 -4.742 -1.523 1.00 97.44 75 VAL A C 1
ATOM 592 O O . VAL A 1 75 ? -13.944 -3.646 -1.751 1.00 97.44 75 VAL A O 1
ATOM 595 N N . ALA A 1 76 ? -12.549 -5.308 -2.336 1.00 96.81 76 ALA A N 1
ATOM 596 C CA . ALA A 1 76 ? -12.134 -4.723 -3.603 1.00 96.81 76 ALA A CA 1
ATOM 597 C C . ALA A 1 76 ? -11.942 -5.813 -4.659 1.00 96.81 76 ALA A C 1
ATOM 599 O O . ALA A 1 76 ? -11.318 -6.841 -4.387 1.00 96.81 76 ALA A O 1
ATOM 600 N N . ASP A 1 77 ? -12.428 -5.551 -5.870 1.00 97.25 77 ASP A N 1
ATOM 601 C CA . ASP A 1 77 ? -12.157 -6.384 -7.037 1.00 97.25 77 ASP A CA 1
ATOM 602 C C . ASP A 1 77 ? -10.813 -5.982 -7.644 1.00 97.25 77 ASP A C 1
ATOM 604 O O . ASP A 1 77 ? -10.618 -4.852 -8.097 1.00 97.25 77 ASP A O 1
ATOM 608 N N . LEU A 1 78 ? -9.859 -6.911 -7.643 1.00 97.44 78 LEU A N 1
ATOM 609 C CA . LEU A 1 78 ? -8.504 -6.654 -8.120 1.00 97.44 78 LEU A CA 1
ATOM 610 C C . LEU A 1 78 ? -8.288 -7.351 -9.466 1.00 97.44 78 LEU A C 1
ATOM 612 O O . LEU A 1 78 ? -8.226 -8.579 -9.537 1.00 97.44 78 LEU A O 1
ATOM 616 N N . ASN A 1 79 ? -8.126 -6.570 -10.535 1.00 97.44 79 ASN A N 1
ATOM 617 C CA . ASN A 1 79 ? -7.804 -7.114 -11.851 1.00 97.44 79 ASN A CA 1
ATOM 618 C C . ASN A 1 79 ? -6.318 -7.501 -11.936 1.00 97.44 79 ASN A C 1
ATOM 620 O O . ASN A 1 79 ? -5.443 -6.642 -12.064 1.00 97.44 79 ASN A O 1
ATOM 624 N N . MET A 1 80 ? -6.028 -8.802 -11.923 1.00 97.12 80 MET A N 1
ATOM 625 C CA . MET A 1 80 ? -4.654 -9.307 -11.976 1.00 97.12 80 MET A CA 1
ATOM 626 C C . MET A 1 80 ? -3.929 -8.98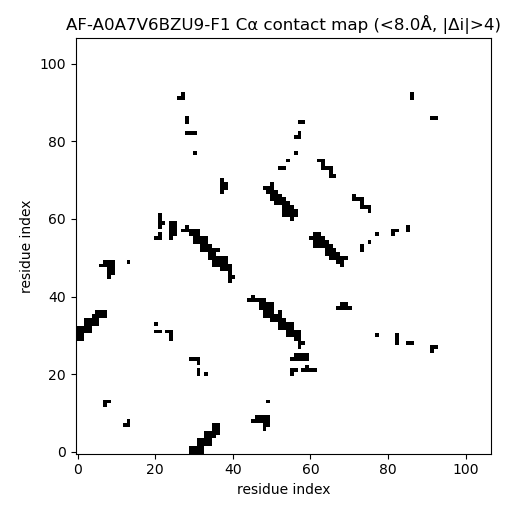7 -13.290 1.00 97.12 80 MET A C 1
ATOM 628 O O . MET A 1 80 ? -2.701 -8.894 -13.273 1.00 97.12 80 MET A O 1
ATOM 632 N N . ASP A 1 81 ? -4.642 -8.731 -14.391 1.00 98.06 81 ASP A N 1
ATOM 633 C CA . ASP A 1 81 ? -4.016 -8.340 -15.662 1.00 98.06 81 ASP A CA 1
ATOM 634 C C . ASP A 1 81 ? -3.289 -6.991 -15.554 1.00 98.06 81 ASP A C 1
ATOM 636 O O . ASP A 1 81 ? -2.246 -6.798 -16.179 1.00 98.06 81 ASP A O 1
ATOM 640 N N . THR A 1 82 ? -3.742 -6.106 -14.656 1.00 97.94 82 THR A N 1
ATOM 641 C CA . THR A 1 82 ? -3.087 -4.818 -14.366 1.00 97.94 82 THR A CA 1
ATOM 642 C C . THR A 1 82 ? -1.626 -4.996 -13.949 1.00 97.94 82 THR A C 1
ATOM 644 O O . THR A 1 82 ? -0.777 -4.175 -14.292 1.00 97.94 82 THR A O 1
ATOM 647 N N . ILE A 1 83 ? -1.300 -6.075 -13.224 1.00 98.00 83 ILE A N 1
ATOM 648 C CA . ILE A 1 83 ? 0.085 -6.379 -12.828 1.00 98.00 83 ILE A CA 1
ATOM 649 C C . ILE A 1 83 ? 0.949 -6.574 -14.071 1.00 98.00 83 ILE A C 1
ATOM 651 O O . ILE A 1 83 ? 2.052 -6.033 -14.153 1.00 98.00 83 ILE A O 1
ATOM 655 N N . LYS 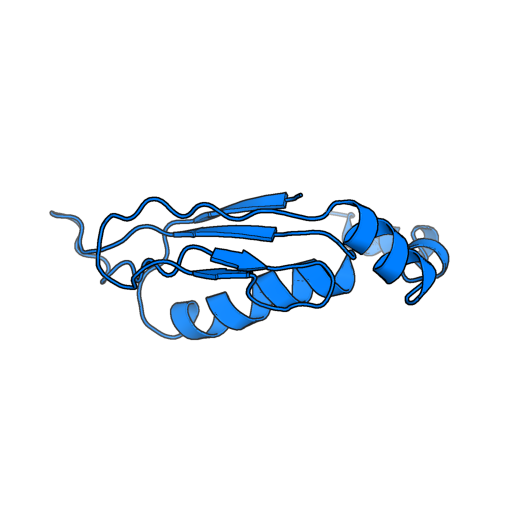A 1 84 ? 0.450 -7.364 -15.026 1.00 96.88 84 LYS A N 1
ATOM 656 C CA . LYS A 1 84 ? 1.168 -7.664 -16.260 1.00 96.88 84 LYS A CA 1
ATOM 657 C C . LYS A 1 84 ? 1.340 -6.398 -17.091 1.00 96.88 84 LYS A C 1
ATOM 659 O O . LYS A 1 84 ? 2.467 -6.073 -17.437 1.00 96.88 84 LYS A O 1
ATOM 664 N N . GLU A 1 85 ? 0.263 -5.648 -17.319 1.00 97.88 85 GLU A N 1
ATOM 665 C CA . GLU A 1 85 ? 0.304 -4.385 -18.069 1.00 97.88 85 GLU A CA 1
ATOM 666 C C . GLU A 1 85 ? 1.349 -3.410 -17.515 1.00 97.88 85 GLU A C 1
ATOM 668 O O . GLU A 1 85 ? 2.145 -2.842 -18.262 1.00 97.88 85 GLU A O 1
ATOM 673 N N . VAL A 1 86 ? 1.365 -3.226 -16.193 1.00 98.00 86 VAL A N 1
ATOM 674 C CA . VAL A 1 86 ? 2.275 -2.283 -15.538 1.00 98.00 86 VAL A CA 1
ATOM 675 C C . VAL A 1 86 ? 3.723 -2.751 -15.612 1.00 98.00 86 VAL A C 1
ATOM 677 O O . VAL A 1 86 ? 4.603 -1.938 -15.877 1.00 98.00 86 VAL A O 1
ATOM 680 N N . ARG A 1 87 ? 3.990 -4.045 -15.420 1.00 97.31 87 ARG A N 1
ATOM 681 C CA . ARG A 1 87 ? 5.351 -4.597 -15.528 1.00 97.31 87 ARG A CA 1
ATOM 682 C C . ARG A 1 87 ? 5.857 -4.626 -16.969 1.00 97.31 87 ARG A C 1
ATOM 684 O O . ARG A 1 87 ? 7.056 -4.469 -17.181 1.00 97.31 87 ARG A O 1
ATOM 691 N N . ASP A 1 88 ? 4.954 -4.780 -17.937 1.00 96.25 88 ASP A N 1
ATOM 692 C CA . ASP A 1 88 ? 5.272 -4.700 -19.361 1.00 96.25 88 ASP A CA 1
A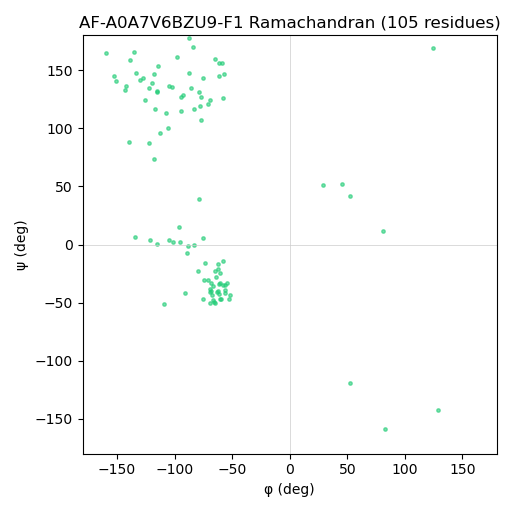TOM 693 C C . ASP A 1 88 ? 5.638 -3.259 -19.765 1.00 96.25 88 ASP A C 1
ATOM 695 O O . ASP A 1 88 ? 6.587 -3.052 -20.526 1.00 96.25 88 ASP A O 1
ATOM 699 N N . LEU A 1 89 ? 4.946 -2.259 -19.206 1.00 96.75 89 LEU A N 1
ATOM 700 C CA . LEU A 1 89 ? 5.214 -0.838 -19.445 1.00 96.75 89 LEU A CA 1
ATOM 701 C C . LEU A 1 89 ? 6.464 -0.328 -18.704 1.00 96.75 89 LEU A C 1
ATOM 703 O O . LEU A 1 89 ? 7.299 0.360 -19.292 1.00 96.75 89 LEU A O 1
ATOM 707 N N . TRP A 1 90 ? 6.601 -0.661 -17.418 1.00 95.62 90 TRP A N 1
ATOM 708 C CA . TRP A 1 90 ? 7.721 -0.270 -16.560 1.00 95.62 90 TRP A CA 1
ATOM 709 C C . TRP A 1 90 ? 8.552 -1.489 -16.181 1.00 95.62 90 TRP A C 1
ATOM 711 O O . TRP A 1 90 ? 8.287 -2.207 -15.216 1.00 95.62 90 TRP A O 1
ATOM 721 N N . GLN A 1 91 ? 9.620 -1.687 -16.945 1.00 94.56 91 GLN A N 1
ATOM 722 C CA . GLN A 1 91 ? 10.472 -2.874 -16.916 1.00 94.56 91 GLN A CA 1
ATOM 723 C C . GLN A 1 91 ? 11.473 -2.879 -15.744 1.00 94.56 91 GLN A C 1
ATOM 725 O O . GLN A 1 91 ? 12.609 -3.327 -15.884 1.00 94.56 91 GLN A O 1
ATOM 730 N N . PHE A 1 92 ? 11.055 -2.424 -14.557 1.00 96.12 92 PHE A N 1
ATOM 731 C CA . PHE A 1 92 ? 11.920 -2.335 -13.376 1.00 96.12 92 PHE A CA 1
ATOM 732 C C . PHE A 1 92 ? 12.558 -3.676 -13.018 1.00 96.12 92 PHE A C 1
ATOM 734 O O . PHE A 1 92 ? 13.723 -3.714 -12.654 1.00 96.12 92 PHE A O 1
ATOM 741 N N . TYR A 1 93 ? 11.830 -4.789 -13.138 1.00 94.38 93 TYR A N 1
ATOM 742 C CA . TYR A 1 93 ? 12.395 -6.110 -12.845 1.00 94.38 93 TYR A CA 1
ATOM 743 C C . TYR A 1 93 ? 13.487 -6.532 -13.826 1.00 94.38 93 TYR A C 1
ATOM 745 O O . TYR A 1 93 ? 14.448 -7.165 -13.402 1.00 94.38 93 TYR A O 1
ATOM 753 N N . ARG A 1 94 ? 13.355 -6.172 -15.108 1.00 96.25 94 ARG A N 1
ATOM 754 C CA . ARG A 1 94 ? 14.378 -6.428 -16.128 1.00 96.25 94 ARG A CA 1
ATOM 755 C C . ARG A 1 94 ? 15.625 -5.580 -15.878 1.00 96.25 94 ARG A C 1
ATOM 757 O O . ARG A 1 94 ? 16.731 -6.070 -16.061 1.00 96.25 94 ARG A O 1
ATOM 764 N N . ASP A 1 95 ? 15.426 -4.328 -15.470 1.00 96.44 95 ASP A N 1
ATOM 765 C CA . ASP A 1 95 ? 16.499 -3.338 -15.334 1.00 96.44 95 ASP A CA 1
ATOM 766 C C . ASP A 1 95 ? 17.164 -3.342 -13.942 1.00 96.44 95 ASP A C 1
ATOM 768 O O . ASP A 1 95 ? 18.178 -2.673 -13.737 1.00 96.44 95 ASP A O 1
ATOM 772 N N . ARG A 1 96 ? 16.624 -4.102 -12.976 1.00 95.94 96 ARG A N 1
ATOM 773 C CA . ARG A 1 96 ? 17.264 -4.334 -11.672 1.00 95.94 96 ARG A CA 1
ATOM 774 C C . ARG A 1 96 ? 18.658 -4.934 -11.866 1.00 95.94 96 ARG A C 1
ATOM 776 O O . ARG A 1 96 ? 18.886 -5.745 -12.760 1.00 95.94 96 ARG A O 1
ATOM 783 N N . ARG A 1 97 ? 19.572 -4.585 -10.959 1.00 96.44 97 ARG A N 1
ATOM 784 C CA . ARG A 1 97 ? 20.949 -5.099 -10.911 1.00 96.44 97 ARG A CA 1
ATOM 785 C C . ARG A 1 97 ? 21.199 -5.849 -9.604 1.00 96.44 97 ARG A C 1
ATOM 787 O O . ARG A 1 97 ? 21.849 -5.295 -8.723 1.00 96.44 97 ARG A O 1
ATOM 794 N N . PRO A 1 98 ? 20.649 -7.071 -9.438 1.00 95.44 98 PRO A N 1
ATOM 795 C CA . PRO A 1 98 ? 20.832 -7.849 -8.214 1.00 95.44 98 PRO A CA 1
ATOM 796 C C . PRO A 1 98 ? 22.302 -8.053 -7.844 1.00 95.44 98 PRO A C 1
ATOM 798 O O . PRO A 1 98 ? 22.635 -8.034 -6.671 1.00 95.44 98 PRO A O 1
ATOM 801 N N . ASP A 1 99 ? 23.168 -8.162 -8.852 1.00 94.94 99 ASP A N 1
ATOM 802 C CA . ASP A 1 99 ? 24.622 -8.284 -8.722 1.00 94.94 99 ASP A CA 1
ATOM 803 C C . ASP A 1 99 ? 25.304 -7.075 -8.061 1.00 94.94 99 ASP A C 1
ATOM 805 O O . ASP A 1 99 ? 26.448 -7.172 -7.640 1.00 94.94 99 ASP A O 1
ATOM 809 N N . MET A 1 100 ? 24.621 -5.932 -7.977 1.00 96.50 100 MET A N 1
ATOM 810 C CA . MET A 1 100 ? 25.127 -4.717 -7.331 1.00 96.50 100 MET A CA 1
ATOM 811 C C . MET A 1 100 ? 24.543 -4.511 -5.926 1.00 96.50 10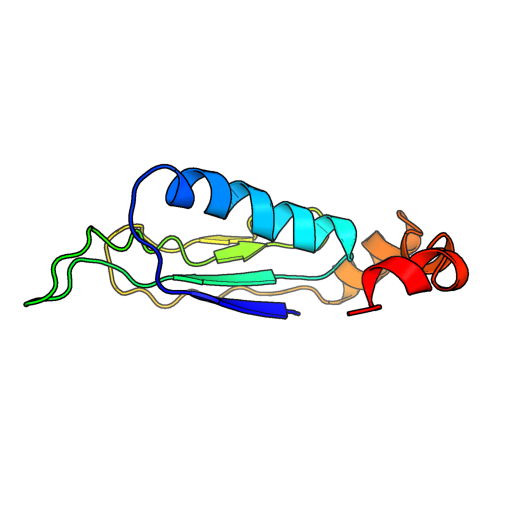0 MET A C 1
ATOM 813 O O . MET A 1 100 ? 24.787 -3.472 -5.318 1.00 96.50 100 MET A O 1
ATOM 817 N N . TYR A 1 101 ? 23.711 -5.433 -5.432 1.00 95.50 101 TYR A N 1
ATOM 818 C CA . TYR A 1 101 ? 22.985 -5.276 -4.167 1.00 95.50 101 TYR A CA 1
ATOM 819 C C . TYR A 1 101 ? 23.562 -6.117 -3.026 1.00 95.50 101 TYR A C 1
ATOM 821 O O . TYR A 1 101 ? 22.996 -6.085 -1.936 1.00 95.50 101 TYR A O 1
ATOM 829 N N . ASP A 1 102 ? 24.668 -6.831 -3.249 1.00 95.19 102 ASP A N 1
ATOM 830 C CA . ASP A 1 102 ? 25.284 -7.701 -2.239 1.00 95.19 102 ASP A CA 1
ATOM 831 C C . ASP A 1 102 ? 25.619 -6.926 -0.949 1.00 95.19 102 ASP A C 1
ATOM 833 O O . ASP A 1 102 ? 25.264 -7.366 0.140 1.00 95.19 102 ASP A O 1
ATOM 837 N N . GLU A 1 103 ? 26.152 -5.702 -1.055 1.00 95.00 103 GLU A N 1
ATOM 838 C CA . GLU A 1 103 ? 26.440 -4.846 0.111 1.00 95.00 103 GLU A CA 1
ATOM 839 C C . GLU A 1 103 ? 25.189 -4.498 0.949 1.00 95.00 103 GLU A C 1
ATOM 841 O O . GLU A 1 103 ? 25.306 -4.208 2.136 1.00 95.00 103 GLU A O 1
ATOM 846 N N . LEU A 1 104 ? 23.977 -4.531 0.373 1.00 93.94 104 LEU A N 1
ATOM 847 C CA . LEU A 1 104 ? 22.735 -4.235 1.109 1.00 93.94 104 LEU A CA 1
ATOM 848 C C . LEU A 1 104 ? 22.318 -5.365 2.060 1.00 93.94 104 LEU A C 1
ATOM 850 O O . LEU A 1 104 ? 21.439 -5.152 2.897 1.00 93.94 104 LEU A O 1
ATOM 854 N N . ILE A 1 105 ? 22.882 -6.565 1.891 1.00 92.88 105 ILE A N 1
ATOM 855 C CA . ILE A 1 105 ? 22.527 -7.764 2.662 1.00 92.88 105 ILE A CA 1
ATOM 856 C C . ILE A 1 105 ? 23.675 -8.280 3.542 1.00 92.88 105 ILE A C 1
ATOM 858 O O . ILE A 1 105 ? 23.493 -9.282 4.237 1.00 92.88 105 ILE A O 1
ATOM 862 N N . GLU A 1 106 ? 24.834 -7.619 3.530 1.00 89.06 106 GLU A N 1
ATOM 863 C CA . GLU A 1 106 ? 25.944 -7.915 4.440 1.00 89.06 106 GLU A CA 1
ATOM 864 C C . GLU A 1 106 ? 25.683 -7.290 5.826 1.00 89.06 106 GLU A C 1
ATOM 866 O O . GLU A 1 106 ? 25.299 -6.124 5.933 1.00 89.06 106 GLU A O 1
ATOM 871 N N . PHE A 1 107 ? 25.855 -8.088 6.888 1.00 69.56 107 PHE A N 1
ATOM 872 C CA . PHE A 1 107 ? 25.639 -7.716 8.295 1.00 69.56 107 PHE A CA 1
ATOM 873 C C . PHE A 1 107 ? 26.952 -7.674 9.078 1.00 69.56 107 PHE A C 1
ATOM 875 O O . PHE A 1 107 ? 27.785 -8.588 8.871 1.00 69.56 107 PHE A O 1
#

Mean predicted aligned error: 3.22 Å

Nearest PDB structures (foldseek):
  5h8l-assembly1_H  TM=8.704E-01  e=7.639E-09  Medicago truncatula
  5h8k-assembly1_H  TM=8.933E-01  e=2.615E-08  Medicago truncatula
  5h8i-assembly1_H  TM=8.704E-01  e=3.941E-08  Medicago truncatula
  5h8j-assembly2_P  TM=8.913E-01  e=7.292E-08  Medicago truncatula
  1f89-assembly1_B  TM=9.062E-01  e=7.273E-05  Saccharomyces cerevisiae

Radius of gyration: 16.46 Å; Cα contacts (8 Å, |Δi|>4): 180; chains: 1; bounding box: 41×21×49 Å